Protein AF-A0A561V2Q2-F1 (afdb_monomer)

Foldseek 3Di:
DCLVPVVCLVVVLVVVLVVVLVVLLVLLQCLLVVHDDDDPLDDVVLLVVLLVLCVVPNLLSLLCCVPLVRDSSSNSNSSSPVVGDSVSNSVNSCVNSVVVSVVVSVVSNVVSVVCVVVVVCVVVVVVVVVVVVVVVVVVSSVVRD

pLDDT: mean 79.05, std 9.45, range [40.56, 92.94]

Organism: NCBI:txid887462

Mean predicted aligned error: 8.84 Å

Sequence (145 aa):
MCVAVPRAALKMSLGALAGSLAGGLLALQLASSGVPLPAPLTTDRMRAEVRHELALEGASAVRHQPWNGIPFKVYGAEAGAAGVPASDWLAASATARGSRTLTVGLGLAGFGLLMRRHRRHYGRGLALLGGGFAVGFSLIVRGWS

Radius of gyration: 17.44 Å; Cα contacts (8 Å, |Δi|>4): 127; chains: 1; bounding box: 42×24×46 Å

Structure (mmCIF, N/CA/C/O backbone):
data_AF-A0A561V2Q2-F1
#
_entry.id   AF-A0A561V2Q2-F1
#
loop_
_atom_site.group_PDB
_atom_site.id
_atom_site.type_symbol
_atom_site.label_atom_id
_atom_site.label_alt_id
_atom_site.label_comp_id
_atom_site.label_asym_id
_atom_site.label_entity_id
_atom_site.label_seq_id
_atom_site.pdbx_PDB_ins_code
_atom_site.Cartn_x
_atom_site.Cartn_y
_atom_site.Cartn_z
_atom_site.occupancy
_atom_site.B_iso_or_equiv
_atom_site.auth_seq_id
_atom_site.auth_comp_id
_atom_site.auth_asym_id
_atom_site.auth_atom_id
_atom_site.pdbx_PDB_model_num
ATOM 1 N N . MET A 1 1 ? 14.167 5.659 -13.316 1.00 45.84 1 MET A N 1
ATOM 2 C CA . MET A 1 1 ? 15.388 6.212 -12.678 1.00 45.84 1 MET A CA 1
ATOM 3 C C . MET A 1 1 ? 16.349 5.152 -12.125 1.00 45.84 1 MET A C 1
ATOM 5 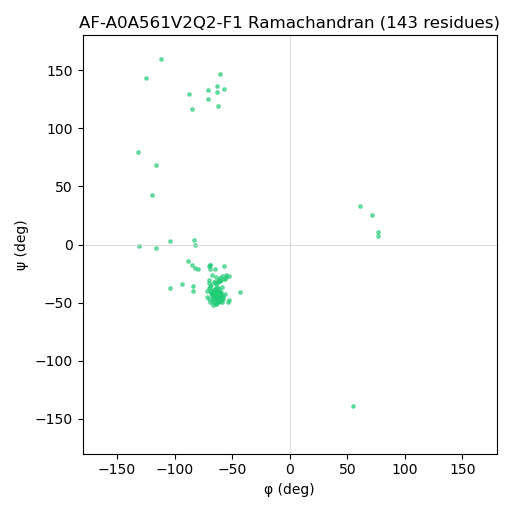O O . MET A 1 1 ? 17.539 5.285 -12.380 1.00 45.84 1 MET A O 1
ATOM 9 N N . CYS A 1 2 ? 15.899 4.070 -11.470 1.00 40.56 2 CYS A N 1
ATOM 10 C CA . CYS A 1 2 ? 16.798 3.008 -10.958 1.00 40.56 2 CYS A CA 1
ATOM 11 C C . CYS A 1 2 ? 17.656 2.312 -12.036 1.00 40.56 2 CYS A C 1
ATOM 13 O O . CYS A 1 2 ? 18.765 1.868 -11.758 1.00 40.56 2 CYS A O 1
ATOM 15 N N . VAL A 1 3 ? 17.178 2.280 -13.282 1.00 48.31 3 VAL A N 1
ATOM 16 C CA . VAL A 1 3 ? 17.907 1.728 -14.439 1.00 48.31 3 VAL A CA 1
ATOM 17 C C . VAL A 1 3 ? 19.108 2.605 -14.847 1.00 48.31 3 VAL A C 1
ATOM 19 O O . VAL A 1 3 ? 20.128 2.096 -15.316 1.00 48.31 3 VAL A O 1
ATOM 22 N N . ALA A 1 4 ? 19.016 3.922 -14.631 1.00 54.59 4 ALA A N 1
ATOM 23 C CA . ALA A 1 4 ? 20.033 4.888 -15.048 1.00 54.59 4 ALA A CA 1
ATOM 24 C C . ALA A 1 4 ? 21.179 5.007 -14.027 1.00 54.59 4 ALA A C 1
ATOM 26 O O . ALA A 1 4 ? 22.345 5.035 -14.420 1.00 54.59 4 ALA A O 1
ATOM 27 N N . VAL A 1 5 ? 20.868 4.998 -12.722 1.00 55.31 5 VAL A N 1
ATOM 28 C CA . VAL A 1 5 ? 21.855 5.164 -11.637 1.00 55.31 5 VAL A CA 1
ATOM 29 C C . VAL A 1 5 ? 21.666 4.076 -10.565 1.00 55.31 5 VAL A C 1
ATOM 31 O O . VAL A 1 5 ? 21.080 4.331 -9.512 1.00 55.31 5 VAL A O 1
ATOM 34 N N . PRO A 1 6 ? 22.166 2.845 -10.793 1.00 55.91 6 PRO A N 1
ATOM 35 C CA . PRO A 1 6 ? 21.930 1.708 -9.896 1.00 55.91 6 PRO A CA 1
ATOM 36 C C . PRO A 1 6 ? 22.472 1.930 -8.476 1.00 55.91 6 PRO A C 1
ATOM 38 O O . PRO A 1 6 ? 21.881 1.460 -7.511 1.00 55.91 6 PRO A O 1
ATOM 41 N N . ARG A 1 7 ? 23.534 2.732 -8.315 1.00 60.19 7 ARG A N 1
ATOM 42 C CA . ARG A 1 7 ? 24.088 3.094 -6.995 1.00 60.19 7 ARG A CA 1
ATOM 43 C C . ARG A 1 7 ? 23.148 3.971 -6.156 1.00 60.19 7 ARG A C 1
ATOM 45 O O . ARG A 1 7 ? 23.214 3.935 -4.934 1.00 60.19 7 ARG A O 1
ATOM 52 N N . ALA A 1 8 ? 22.265 4.741 -6.794 1.00 63.31 8 ALA A N 1
ATOM 53 C CA . ALA A 1 8 ? 21.266 5.562 -6.109 1.00 63.31 8 ALA A CA 1
ATOM 54 C C . ALA A 1 8 ? 19.963 4.794 -5.834 1.00 63.31 8 ALA A C 1
ATOM 56 O O . ALA A 1 8 ? 19.160 5.237 -5.015 1.00 63.31 8 ALA A O 1
ATOM 57 N N . ALA A 1 9 ? 19.762 3.635 -6.475 1.00 61.84 9 ALA A N 1
ATOM 58 C CA . ALA A 1 9 ? 18.544 2.841 -6.341 1.00 61.84 9 ALA A CA 1
ATOM 59 C C . ALA A 1 9 ? 18.282 2.431 -4.888 1.00 61.84 9 ALA A C 1
ATOM 61 O O . ALA A 1 9 ? 17.137 2.458 -4.451 1.00 61.84 9 ALA A O 1
ATOM 62 N N . LEU A 1 10 ? 19.333 2.128 -4.122 1.00 66.19 10 LEU A N 1
ATOM 63 C CA . LEU A 1 10 ? 19.204 1.700 -2.730 1.00 66.19 10 LEU A CA 1
ATOM 64 C C . LEU A 1 10 ? 18.744 2.855 -1.822 1.00 66.19 10 LEU A C 1
ATOM 66 O O . LEU A 1 10 ? 17.760 2.713 -1.104 1.00 66.19 10 LEU A O 1
ATOM 70 N N . LYS A 1 11 ? 19.365 4.038 -1.940 1.00 71.81 11 LYS A N 1
ATOM 71 C CA . LYS A 1 11 ? 18.952 5.247 -1.197 1.00 71.81 11 LYS A CA 1
ATOM 72 C C . LYS A 1 11 ? 17.536 5.701 -1.568 1.00 71.81 11 LYS A C 1
ATOM 74 O O . LYS A 1 11 ? 16.751 6.038 -0.690 1.00 71.81 11 LYS A O 1
ATOM 79 N N . MET A 1 12 ? 17.195 5.670 -2.856 1.00 70.69 12 MET A N 1
ATOM 80 C CA . MET A 1 12 ? 15.859 6.031 -3.343 1.00 70.69 12 MET A CA 1
ATOM 81 C C . MET A 1 12 ? 14.789 5.033 -2.884 1.00 70.69 12 MET A C 1
ATOM 83 O O . MET A 1 12 ? 13.702 5.446 -2.498 1.00 70.69 12 MET A O 1
ATOM 87 N N . SER A 1 13 ? 15.099 3.733 -2.878 1.00 67.50 13 SER A N 1
ATOM 88 C CA . SER A 1 13 ? 14.177 2.690 -2.403 1.00 67.50 13 SER A CA 1
ATOM 89 C C . SER A 1 13 ? 13.930 2.803 -0.901 1.00 67.50 13 SER A C 1
ATOM 91 O O . SER A 1 13 ? 12.789 2.692 -0.466 1.00 67.50 13 SER A O 1
ATOM 93 N N . LEU A 1 14 ? 14.977 3.086 -0.117 1.00 72.12 14 LEU A N 1
ATOM 94 C CA . LEU A 1 14 ? 14.848 3.344 1.319 1.00 72.12 14 LEU A CA 1
ATOM 95 C C . LEU A 1 14 ? 14.034 4.611 1.598 1.00 72.12 14 LEU A C 1
ATOM 97 O O . LEU A 1 14 ? 13.145 4.579 2.442 1.00 72.12 14 LEU A O 1
ATOM 101 N N . GLY A 1 15 ? 14.278 5.699 0.862 1.00 78.31 15 GLY A N 1
ATOM 102 C CA . GLY A 1 15 ? 13.488 6.928 0.981 1.00 78.31 15 GLY A CA 1
ATOM 103 C C . GLY A 1 15 ? 12.016 6.715 0.618 1.00 78.31 15 GLY A C 1
ATOM 104 O O . GLY A 1 15 ? 11.130 7.154 1.347 1.00 78.31 15 GLY A O 1
ATOM 105 N N . ALA A 1 16 ? 11.745 5.977 -0.461 1.00 75.94 16 ALA A N 1
ATOM 106 C CA . ALA A 1 16 ? 10.388 5.613 -0.853 1.00 75.94 16 ALA A CA 1
ATOM 107 C C . ALA A 1 16 ? 9.710 4.733 0.205 1.00 75.94 16 ALA A C 1
ATOM 109 O O . ALA A 1 16 ? 8.558 4.983 0.545 1.00 75.94 16 ALA A O 1
ATOM 110 N N . LEU A 1 17 ? 10.416 3.745 0.765 1.00 76.88 17 LEU A N 1
ATOM 111 C CA . LEU A 1 17 ? 9.902 2.905 1.846 1.00 76.88 17 LEU A CA 1
ATOM 112 C C . LEU A 1 17 ? 9.571 3.746 3.083 1.00 76.88 17 LEU A C 1
ATOM 114 O O . LEU A 1 17 ? 8.460 3.649 3.596 1.00 76.88 17 LEU A O 1
ATOM 118 N N . ALA A 1 18 ? 10.496 4.603 3.518 1.00 78.38 18 ALA A N 1
ATOM 119 C CA . ALA A 1 18 ? 10.311 5.473 4.673 1.00 78.38 18 ALA A CA 1
ATOM 120 C C . ALA A 1 18 ? 9.111 6.413 4.488 1.00 78.38 18 ALA A C 1
ATOM 122 O O . ALA A 1 18 ? 8.242 6.469 5.354 1.00 78.38 18 ALA A O 1
ATOM 123 N N . GLY A 1 19 ? 9.002 7.081 3.335 1.00 80.69 19 GLY A N 1
ATOM 124 C CA . GLY A 1 19 ? 7.851 7.932 3.021 1.00 80.69 19 GLY A CA 1
ATOM 125 C C . GLY A 1 19 ? 6.535 7.151 2.961 1.00 80.69 19 GLY A C 1
ATOM 126 O O . GLY A 1 19 ? 5.503 7.617 3.438 1.00 80.69 19 GLY A O 1
ATOM 127 N N . SER A 1 20 ? 6.573 5.927 2.435 1.00 75.94 20 SER A N 1
ATOM 128 C CA . SER A 1 20 ? 5.412 5.040 2.330 1.00 75.94 20 SER A CA 1
ATOM 129 C C . SER A 1 20 ? 4.928 4.534 3.696 1.00 75.94 20 SER A C 1
ATOM 131 O O . SER A 1 20 ? 3.720 4.417 3.914 1.00 75.94 20 SER A O 1
ATOM 133 N N . LEU A 1 21 ? 5.853 4.272 4.627 1.00 81.25 21 LEU A N 1
ATOM 134 C CA . LEU A 1 21 ? 5.553 3.921 6.017 1.00 81.25 21 LEU A CA 1
ATOM 135 C C . LEU A 1 21 ? 5.031 5.128 6.799 1.00 81.25 21 LEU A C 1
ATOM 137 O O . LEU A 1 21 ? 4.009 5.013 7.469 1.00 81.25 21 LEU A O 1
ATOM 141 N N . ALA A 1 22 ? 5.671 6.292 6.656 1.00 84.44 22 ALA A N 1
ATOM 142 C CA . ALA A 1 22 ? 5.232 7.531 7.293 1.00 84.44 22 ALA A CA 1
ATOM 143 C C . ALA A 1 22 ? 3.813 7.925 6.853 1.00 84.44 22 ALA A C 1
ATOM 145 O O . ALA A 1 22 ? 2.961 8.205 7.692 1.00 84.44 22 ALA A O 1
ATOM 146 N N . GLY A 1 23 ? 3.519 7.863 5.549 1.00 80.62 23 GLY A N 1
ATOM 147 C CA . GLY A 1 23 ? 2.167 8.093 5.033 1.00 80.62 23 GLY A CA 1
ATOM 148 C C . GLY A 1 23 ? 1.151 7.059 5.532 1.00 80.62 23 GLY A C 1
ATOM 149 O O . GLY A 1 23 ? -0.005 7.398 5.767 1.00 80.62 23 GLY A O 1
ATOM 150 N N . GLY A 1 24 ? 1.580 5.811 5.741 1.00 78.19 24 GLY A N 1
ATOM 151 C CA . GLY A 1 24 ? 0.759 4.755 6.335 1.00 78.19 24 GLY A CA 1
ATOM 152 C C . GLY A 1 24 ? 0.395 4.984 7.790 1.00 78.19 24 GLY A C 1
ATOM 153 O O . GLY A 1 24 ? -0.763 4.823 8.160 1.00 78.19 24 GLY A O 1
ATOM 154 N N . LEU A 1 25 ? 1.379 5.375 8.597 1.00 83.19 25 LEU A N 1
ATOM 155 C CA . LEU A 1 25 ? 1.176 5.752 9.993 1.00 83.19 25 LEU A CA 1
ATOM 156 C C . LEU A 1 25 ? 0.273 6.974 10.114 1.00 83.19 25 LEU A C 1
ATOM 158 O O . LEU A 1 25 ? -0.630 6.985 10.941 1.00 83.19 25 LEU A O 1
ATOM 162 N N . LEU A 1 26 ? 0.494 7.989 9.278 1.00 82.44 26 LEU A N 1
ATOM 163 C CA . LEU A 1 26 ? -0.359 9.170 9.256 1.00 82.44 26 LEU A CA 1
ATOM 164 C C . LEU A 1 26 ? -1.804 8.791 8.915 1.00 82.44 26 LEU A C 1
ATOM 166 O O . LEU A 1 26 ? -2.727 9.264 9.571 1.00 82.44 26 LEU A O 1
ATOM 170 N N . ALA A 1 27 ? -2.001 7.910 7.929 1.00 79.38 27 ALA A N 1
ATOM 171 C CA . ALA A 1 27 ? -3.330 7.437 7.562 1.00 79.38 27 ALA A CA 1
ATOM 172 C C . ALA A 1 27 ? -4.017 6.676 8.707 1.00 79.38 27 ALA A C 1
ATOM 174 O O . ALA A 1 27 ? -5.186 6.930 8.988 1.00 79.38 27 ALA A O 1
ATOM 175 N N . LEU A 1 28 ? -3.274 5.798 9.389 1.00 79.94 28 LEU A N 1
ATOM 176 C CA . LEU A 1 28 ? -3.743 5.071 10.569 1.00 79.94 28 LEU A CA 1
ATOM 177 C C . LEU A 1 28 ? -4.174 6.037 11.680 1.00 79.94 28 LEU A C 1
ATOM 179 O O . LEU A 1 28 ? -5.275 5.906 12.203 1.00 79.94 28 LEU A O 1
ATOM 183 N N . GLN A 1 29 ? -3.336 7.025 12.004 1.00 82.56 29 GLN A N 1
ATOM 184 C CA . GLN A 1 29 ? -3.595 7.964 13.100 1.00 82.56 29 GLN A CA 1
ATOM 185 C C . GLN A 1 29 ? -4.743 8.929 12.811 1.00 82.56 29 GLN A C 1
ATOM 187 O O . GLN A 1 29 ? -5.525 9.252 13.701 1.00 82.56 29 GLN A O 1
ATOM 192 N N . LEU A 1 30 ? -4.875 9.394 11.569 1.00 83.25 30 LEU A N 1
ATOM 193 C CA . LEU A 1 30 ? -6.008 10.232 11.183 1.00 83.25 30 LEU A CA 1
ATOM 194 C C . LEU A 1 30 ? -7.319 9.443 11.254 1.00 83.25 30 LEU A C 1
ATOM 196 O O . LEU A 1 30 ? -8.302 9.954 11.785 1.00 83.25 30 LEU A O 1
ATOM 200 N N . ALA A 1 31 ? -7.315 8.187 10.803 1.00 82.25 31 ALA A N 1
ATOM 201 C CA . ALA A 1 31 ? -8.496 7.336 10.867 1.00 82.25 31 ALA A CA 1
ATOM 202 C C . ALA A 1 31 ? -8.864 6.926 12.301 1.00 82.25 31 ALA A C 1
ATOM 204 O O . ALA A 1 31 ? -10.042 6.969 12.649 1.00 82.25 31 ALA A O 1
ATOM 205 N N . SER A 1 32 ? -7.886 6.605 13.157 1.00 78.94 32 SER A N 1
ATOM 206 C CA . SER A 1 32 ? -8.134 6.325 14.581 1.00 78.94 32 SER A CA 1
ATOM 207 C C . SER A 1 32 ? -8.662 7.552 15.334 1.00 78.94 32 SER A C 1
ATOM 209 O O . SER A 1 32 ? -9.434 7.416 16.278 1.00 78.94 32 SER A O 1
ATOM 211 N N . SER A 1 33 ? -8.315 8.756 14.868 1.00 82.56 33 SER A N 1
ATOM 212 C CA . SER A 1 33 ? -8.840 10.031 15.377 1.00 82.56 33 SER A CA 1
ATOM 213 C C . SER A 1 33 ? -10.201 10.420 14.773 1.00 82.56 33 SER A C 1
ATOM 215 O O . SER A 1 33 ? -10.691 11.517 15.031 1.00 82.56 33 SER A O 1
ATOM 217 N N . GLY A 1 34 ? -10.806 9.563 13.941 1.00 78.62 34 GLY A N 1
ATOM 218 C CA . GLY A 1 34 ? -12.108 9.800 13.308 1.00 78.62 34 GLY A CA 1
ATOM 219 C C . GLY A 1 34 ? -12.092 10.772 12.122 1.00 78.62 34 GLY A C 1
ATOM 220 O O . GLY A 1 34 ? -13.155 11.178 11.656 1.00 78.62 34 GLY A O 1
ATOM 221 N N . VAL A 1 35 ? -10.916 11.154 11.610 1.00 80.38 35 VAL A N 1
ATOM 222 C CA . VAL A 1 35 ? -10.793 12.056 10.456 1.00 80.38 35 VAL A CA 1
ATOM 223 C C . VAL A 1 35 ? -10.901 11.247 9.157 1.00 80.38 35 VAL A C 1
ATOM 225 O O . VAL A 1 35 ? -10.027 10.420 8.874 1.00 80.38 35 VAL A O 1
ATOM 228 N N . PRO A 1 36 ? -11.929 11.482 8.319 1.00 71.31 36 PRO A N 1
ATOM 229 C CA . PRO A 1 36 ? -12.081 10.759 7.065 1.00 71.31 36 PRO A CA 1
ATOM 230 C C . PRO A 1 36 ? -11.011 11.198 6.060 1.00 71.31 36 PRO A C 1
ATOM 232 O O . PRO A 1 36 ? -10.878 12.377 5.728 1.00 71.31 36 PRO A O 1
ATOM 235 N N . LEU A 1 37 ? -10.254 10.236 5.535 1.00 70.50 37 LEU A N 1
ATOM 236 C CA . LEU A 1 37 ? -9.262 10.485 4.493 1.00 70.50 37 LEU A CA 1
ATOM 237 C C . LEU A 1 37 ? -9.905 10.393 3.104 1.00 70.50 37 LEU A C 1
ATOM 239 O O . LEU A 1 37 ? -10.542 9.381 2.795 1.00 70.50 37 LEU A O 1
ATOM 243 N N . PRO A 1 38 ? -9.704 11.389 2.220 1.00 72.81 38 PRO A N 1
ATOM 244 C CA . PRO A 1 38 ? -10.199 11.306 0.856 1.00 72.81 38 PRO A CA 1
ATOM 245 C C . PRO A 1 38 ? -9.535 10.128 0.135 1.00 72.81 38 PRO A C 1
ATOM 247 O O . PRO A 1 38 ? -8.317 10.069 -0.054 1.00 72.81 38 PRO A O 1
ATOM 250 N N . ALA A 1 39 ? -10.360 9.177 -0.295 1.00 68.94 39 ALA A N 1
ATOM 251 C CA . ALA A 1 39 ? -9.923 7.955 -0.950 1.00 68.94 39 ALA A CA 1
ATOM 252 C C . ALA A 1 39 ? -10.448 7.894 -2.399 1.00 68.94 39 ALA A C 1
ATOM 254 O O . ALA A 1 39 ? -11.290 7.053 -2.714 1.00 68.94 39 ALA A O 1
ATOM 255 N N . PRO A 1 40 ? -9.956 8.757 -3.315 1.00 73.44 40 PRO A N 1
ATOM 256 C CA . PRO A 1 40 ? -10.330 8.669 -4.725 1.00 73.44 40 PRO A CA 1
ATOM 257 C C . PRO A 1 40 ? -9.913 7.309 -5.292 1.00 73.44 40 PRO A C 1
ATOM 259 O O . PRO A 1 40 ? -8.881 6.762 -4.870 1.00 73.44 40 PRO A O 1
ATOM 262 N N . LEU A 1 41 ? -10.709 6.798 -6.240 1.00 69.38 41 LEU A N 1
ATOM 263 C CA . LEU A 1 41 ? -10.549 5.481 -6.876 1.00 69.38 41 LEU A CA 1
ATOM 264 C C . LEU A 1 41 ? -10.647 4.300 -5.889 1.00 69.38 41 LEU A C 1
ATOM 266 O O . LEU A 1 41 ? -9.954 3.299 -6.047 1.00 69.38 41 LEU A O 1
ATOM 270 N N . THR A 1 42 ? -11.476 4.427 -4.847 1.00 82.62 42 THR A N 1
ATOM 271 C CA . THR A 1 42 ? -11.793 3.330 -3.916 1.00 82.62 42 THR A CA 1
ATOM 272 C C . THR A 1 42 ? -13.298 3.118 -3.852 1.00 82.62 42 THR A C 1
ATOM 274 O O . THR A 1 42 ? -14.050 4.090 -3.914 1.00 82.62 42 THR A O 1
ATOM 277 N N . THR A 1 43 ? -13.731 1.864 -3.735 1.00 86.06 43 THR A N 1
ATOM 278 C CA . THR A 1 43 ? -15.151 1.492 -3.648 1.00 86.06 43 THR A CA 1
ATOM 279 C C . THR A 1 43 ? -15.492 0.942 -2.267 1.00 86.06 43 THR A C 1
ATOM 281 O O . THR A 1 43 ? -14.613 0.482 -1.535 1.00 86.06 43 THR A O 1
ATOM 284 N N . ASP A 1 44 ? -16.774 0.961 -1.897 1.00 86.62 44 ASP A N 1
ATOM 285 C CA . ASP A 1 44 ? -17.228 0.393 -0.619 1.00 86.62 44 ASP A CA 1
ATOM 286 C C . ASP A 1 44 ? -16.932 -1.102 -0.513 1.00 86.62 44 ASP 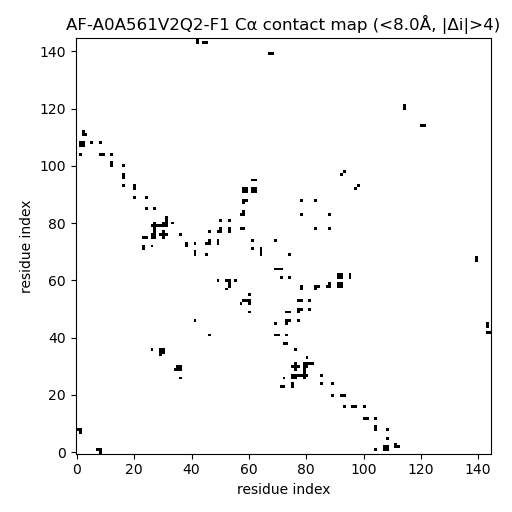A C 1
ATOM 288 O O . ASP A 1 44 ? -16.602 -1.591 0.567 1.00 86.62 44 ASP A O 1
ATOM 292 N N . ARG A 1 45 ? -16.949 -1.807 -1.650 1.00 87.81 45 ARG A N 1
ATOM 293 C CA . ARG A 1 45 ? -16.554 -3.214 -1.739 1.00 87.81 45 ARG A CA 1
ATOM 294 C C . ARG A 1 45 ? -15.096 -3.424 -1.322 1.00 87.81 45 ARG A C 1
ATOM 296 O O . ARG A 1 45 ? -14.826 -4.339 -0.554 1.00 87.81 45 ARG A O 1
ATOM 303 N N . MET A 1 46 ? -14.174 -2.558 -1.761 1.00 89.06 46 MET A N 1
ATOM 304 C CA . MET A 1 46 ? -12.771 -2.625 -1.324 1.00 89.06 46 MET A CA 1
ATOM 305 C C . MET A 1 46 ? -12.644 -2.431 0.192 1.00 89.06 46 MET A C 1
ATOM 307 O O . MET A 1 46 ? -11.863 -3.120 0.838 1.00 89.06 46 MET A O 1
ATOM 311 N N . ARG A 1 47 ? -13.408 -1.497 0.775 1.00 88.50 47 ARG A N 1
ATOM 312 C CA . ARG A 1 47 ? -13.379 -1.250 2.226 1.00 88.50 47 ARG A CA 1
ATOM 313 C C . ARG A 1 47 ? -13.949 -2.430 3.009 1.00 88.50 47 ARG A C 1
ATOM 315 O O . ARG A 1 47 ? -13.386 -2.815 4.026 1.00 88.50 47 ARG A O 1
ATOM 322 N N . ALA A 1 48 ? -15.045 -3.015 2.528 1.00 90.88 48 ALA A N 1
ATOM 323 C CA . ALA A 1 48 ? -15.660 -4.189 3.140 1.00 90.88 48 ALA A CA 1
ATOM 324 C C . ALA A 1 48 ? -14.715 -5.398 3.144 1.00 90.88 48 ALA A C 1
ATOM 326 O O . ALA A 1 48 ? -14.582 -6.044 4.180 1.00 90.88 48 ALA A O 1
ATOM 327 N N . GLU A 1 49 ? -14.017 -5.646 2.032 1.00 91.88 49 GLU A N 1
ATOM 328 C CA . GLU A 1 49 ? -13.010 -6.708 1.942 1.00 91.88 49 GLU A CA 1
ATOM 329 C C . GLU A 1 49 ? -11.879 -6.483 2.950 1.00 91.88 49 GLU A C 1
ATOM 331 O O . GLU A 1 49 ? -11.556 -7.361 3.741 1.00 91.88 49 GLU A O 1
ATOM 336 N N . VAL A 1 50 ? -11.329 -5.266 3.000 1.00 91.12 50 VAL A N 1
ATOM 337 C CA . VAL A 1 50 ? -10.260 -4.928 3.948 1.00 91.12 50 VAL A CA 1
ATOM 338 C C . VAL A 1 50 ? -10.711 -5.107 5.395 1.00 91.12 50 VAL A C 1
ATOM 340 O O . VAL A 1 50 ? -9.952 -5.645 6.194 1.00 91.12 50 VAL A O 1
ATOM 343 N N . ARG A 1 51 ? -11.938 -4.703 5.750 1.00 91.62 51 ARG A N 1
ATOM 344 C CA . ARG A 1 51 ? -12.480 -4.954 7.096 1.00 91.62 51 ARG A CA 1
ATOM 345 C C . ARG A 1 51 ? -12.576 -6.440 7.405 1.00 91.62 51 ARG A C 1
ATOM 347 O O . ARG A 1 51 ? -12.260 -6.836 8.522 1.00 91.62 51 ARG A O 1
ATOM 354 N N . HIS A 1 52 ? -13.000 -7.245 6.435 1.00 92.94 52 HIS A N 1
ATOM 355 C CA . HIS A 1 52 ? -13.072 -8.691 6.591 1.00 92.94 52 HIS A CA 1
ATOM 356 C C . HIS A 1 52 ? -11.683 -9.298 6.828 1.00 92.94 52 HIS A C 1
ATOM 358 O O . HIS A 1 52 ? -11.485 -10.010 7.809 1.00 92.94 52 HIS A O 1
ATOM 364 N N . GLU A 1 53 ? -10.697 -8.952 5.999 1.00 92.25 53 GLU A N 1
ATOM 365 C CA . GLU A 1 53 ? -9.325 -9.438 6.157 1.00 92.25 53 GLU A CA 1
ATOM 366 C C . GLU A 1 53 ? -8.690 -8.972 7.483 1.00 92.25 53 GLU A C 1
ATOM 368 O O . GLU A 1 53 ? -8.052 -9.762 8.178 1.00 92.25 53 GLU A O 1
ATOM 373 N N . LEU A 1 54 ? -8.889 -7.705 7.872 1.00 91.19 54 LEU A N 1
ATOM 374 C CA . LEU A 1 54 ? -8.396 -7.158 9.143 1.00 91.19 54 LEU A CA 1
ATOM 375 C C . LEU A 1 54 ? -9.034 -7.848 10.354 1.00 91.19 54 LEU A C 1
ATOM 377 O O . LEU A 1 54 ? -8.349 -8.069 11.348 1.00 91.19 54 LEU A O 1
ATOM 381 N N . ALA A 1 55 ? -10.318 -8.207 10.281 1.00 91.44 55 ALA A N 1
ATOM 382 C CA . ALA A 1 55 ? -10.991 -8.933 11.355 1.00 91.44 55 ALA A CA 1
ATOM 383 C C . ALA A 1 55 ? -10.422 -10.350 11.547 1.00 91.44 55 ALA A C 1
ATOM 385 O O . ALA A 1 55 ? -10.397 -10.850 12.668 1.00 91.44 55 ALA A O 1
ATOM 386 N N . LEU A 1 56 ? -9.955 -10.986 10.469 1.00 92.62 56 LEU A N 1
ATOM 387 C CA . LEU A 1 56 ? -9.386 -12.334 10.511 1.00 92.62 56 LEU A CA 1
ATOM 388 C C . LEU A 1 56 ? -7.903 -12.347 10.901 1.00 92.62 56 LEU A C 1
ATOM 390 O O . LEU A 1 56 ? -7.448 -13.278 11.562 1.00 92.62 56 LEU A O 1
ATOM 394 N N . GLU A 1 57 ? -7.137 -11.342 10.477 1.00 90.75 57 GLU A N 1
ATOM 395 C CA . GLU A 1 57 ? -5.669 -11.416 10.482 1.00 90.75 57 GLU A CA 1
ATOM 396 C C . GLU A 1 57 ? -4.972 -10.208 11.120 1.00 90.75 57 GLU A C 1
ATOM 398 O O . GLU A 1 57 ? -3.737 -10.152 11.183 1.00 90.75 57 GLU A O 1
ATOM 403 N N . GLY A 1 58 ? -5.743 -9.218 11.573 1.00 90.69 58 GLY A N 1
ATOM 404 C CA . GLY A 1 58 ? -5.227 -7.978 12.140 1.00 90.69 58 GLY A CA 1
ATOM 405 C C . GLY A 1 58 ? -4.270 -7.266 11.183 1.00 90.69 58 GLY A C 1
ATOM 406 O O . GLY A 1 58 ? -4.465 -7.243 9.968 1.00 90.69 58 GLY A O 1
ATOM 407 N N . ALA A 1 59 ? -3.178 -6.714 11.718 1.00 88.44 59 ALA A N 1
ATOM 408 C CA . ALA A 1 59 ? -2.181 -5.981 10.934 1.00 88.44 59 ALA A CA 1
ATOM 409 C C . ALA A 1 59 ? -1.596 -6.780 9.748 1.00 88.44 59 ALA A C 1
ATOM 411 O O . ALA A 1 59 ? -1.188 -6.189 8.746 1.00 88.44 59 ALA A O 1
ATOM 412 N N . SER A 1 60 ? -1.583 -8.116 9.826 1.00 89.38 60 SER A N 1
ATOM 413 C CA . SER A 1 60 ? -1.025 -8.989 8.785 1.00 89.38 60 SER A CA 1
ATOM 414 C C . SER A 1 60 ? -1.845 -9.010 7.494 1.00 89.38 60 SER A C 1
ATOM 416 O O . SER A 1 60 ? -1.292 -9.370 6.451 1.00 89.38 60 SER A O 1
ATOM 418 N N . ALA A 1 61 ? -3.111 -8.578 7.529 1.00 90.00 61 ALA A N 1
ATOM 419 C CA . ALA A 1 61 ? -3.989 -8.480 6.358 1.00 90.00 61 ALA A CA 1
ATOM 420 C C . ALA A 1 61 ? -3.388 -7.620 5.235 1.00 90.00 61 ALA A C 1
ATOM 422 O O . ALA A 1 61 ? -3.610 -7.858 4.049 1.00 90.00 61 ALA A O 1
ATOM 423 N N . VAL A 1 62 ? -2.528 -6.656 5.586 1.00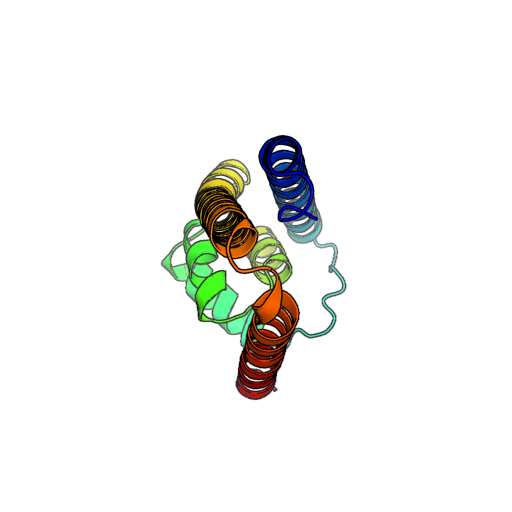 87.56 62 VAL A N 1
ATOM 424 C CA . VAL A 1 62 ? -1.841 -5.777 4.628 1.00 87.56 62 VAL A CA 1
ATOM 425 C C . VAL A 1 62 ? -1.018 -6.534 3.576 1.00 87.56 62 VAL A C 1
ATOM 427 O O . VAL A 1 62 ? -0.694 -5.986 2.520 1.00 87.56 62 VAL A O 1
ATOM 430 N N . ARG A 1 63 ? -0.690 -7.810 3.822 1.00 87.81 63 ARG A N 1
ATOM 431 C CA . ARG A 1 63 ? 0.014 -8.674 2.867 1.00 87.81 63 ARG A CA 1
ATOM 432 C C . ARG A 1 63 ? 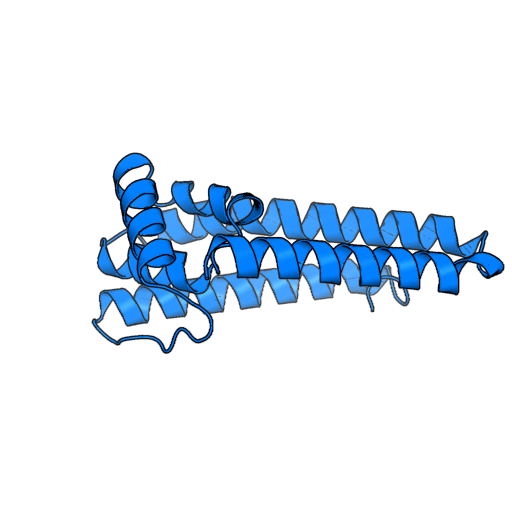-0.821 -9.056 1.641 1.00 87.81 63 ARG A C 1
ATOM 434 O O . ARG A 1 63 ? -0.228 -9.499 0.661 1.00 87.81 63 ARG A O 1
ATOM 441 N N . HIS A 1 64 ? -2.148 -8.918 1.678 1.00 87.31 64 HIS A N 1
ATOM 442 C CA . HIS A 1 64 ? -3.029 -9.223 0.542 1.00 87.31 64 HIS A CA 1
ATOM 443 C C . HIS A 1 64 ? -3.067 -8.106 -0.501 1.00 87.31 64 HIS A C 1
ATOM 445 O O . HIS A 1 64 ? -3.320 -8.369 -1.678 1.00 87.31 64 HIS A O 1
ATOM 451 N N . GLN A 1 65 ? -2.692 -6.887 -0.098 1.00 85.12 65 GLN A N 1
ATOM 452 C CA . GLN A 1 65 ? -2.610 -5.697 -0.945 1.00 85.12 65 GLN A CA 1
ATOM 453 C C . GLN A 1 65 ? -1.973 -5.928 -2.342 1.00 85.12 65 GLN A C 1
ATOM 455 O O . GLN A 1 65 ? -2.449 -5.368 -3.333 1.00 85.12 65 GLN A O 1
ATOM 460 N N . PRO A 1 66 ? -0.887 -6.716 -2.488 1.00 80.19 66 PRO A N 1
ATOM 461 C CA . PRO A 1 66 ? -0.284 -7.034 -3.779 1.00 80.19 66 PRO A CA 1
ATOM 462 C C . PRO A 1 66 ? -1.176 -7.775 -4.764 1.00 80.19 66 PRO A C 1
ATOM 464 O O . PRO A 1 66 ? -0.965 -7.618 -5.966 1.00 80.19 66 PRO A O 1
ATOM 467 N N . TRP A 1 67 ? -2.092 -8.591 -4.252 1.00 82.56 67 TRP A N 1
ATOM 468 C CA . TRP A 1 67 ? -2.825 -9.598 -5.011 1.00 82.56 67 TRP A CA 1
ATOM 469 C C . TRP A 1 67 ? -4.255 -9.162 -5.292 1.00 82.56 67 TRP A C 1
ATOM 471 O O . TRP A 1 67 ? -4.753 -9.384 -6.389 1.00 82.56 67 TRP A O 1
ATOM 481 N N . ASN A 1 68 ? -4.887 -8.488 -4.332 1.00 84.44 68 ASN A N 1
ATOM 482 C CA . ASN A 1 68 ? -6.242 -7.973 -4.495 1.00 84.44 68 ASN A CA 1
ATOM 483 C C . ASN A 1 68 ? -6.274 -6.593 -5.177 1.00 84.44 68 ASN A C 1
ATOM 485 O O . ASN A 1 68 ? -7.304 -6.196 -5.710 1.00 84.44 68 ASN A O 1
ATOM 489 N N . GLY A 1 69 ? -5.154 -5.861 -5.214 1.00 82.88 69 GLY A N 1
ATOM 490 C CA . GLY A 1 69 ? -5.063 -4.548 -5.860 1.00 82.88 69 GLY A CA 1
ATOM 491 C C . GLY A 1 69 ? -5.693 -3.402 -5.062 1.00 82.88 69 GLY A C 1
ATOM 492 O O . GLY A 1 69 ? -5.755 -2.277 -5.564 1.00 82.88 69 GLY A O 1
ATOM 493 N N . ILE A 1 70 ? -6.120 -3.647 -3.819 1.00 87.50 70 ILE A N 1
ATOM 494 C CA . ILE A 1 70 ? -6.720 -2.622 -2.963 1.00 87.50 70 ILE A CA 1
ATOM 495 C C . ILE A 1 70 ? -5.636 -1.621 -2.518 1.00 87.50 70 ILE A C 1
ATOM 497 O O . ILE A 1 70 ? -4.544 -2.016 -2.094 1.00 87.50 70 ILE A O 1
ATOM 501 N N . PRO A 1 71 ? -5.870 -0.297 -2.594 1.00 85.69 71 PRO A N 1
ATOM 502 C CA . PRO A 1 71 ? -4.858 0.679 -2.203 1.00 85.69 71 PRO A CA 1
ATOM 503 C C . PRO A 1 71 ? -4.493 0.593 -0.715 1.00 85.69 71 PRO A C 1
ATOM 505 O O . PRO A 1 71 ? -5.361 0.577 0.149 1.00 85.69 71 PRO A O 1
ATOM 508 N N . PHE A 1 72 ? -3.200 0.667 -0.390 1.00 85.19 72 PHE A N 1
ATOM 509 C CA . PHE A 1 72 ? -2.702 0.627 0.995 1.00 85.19 72 PHE A CA 1
ATOM 510 C C . PHE A 1 72 ? -3.305 1.694 1.918 1.00 85.19 72 PHE A C 1
ATOM 512 O O . PHE A 1 72 ? -3.429 1.480 3.116 1.00 85.19 72 PHE A O 1
ATOM 519 N N . LYS A 1 73 ? -3.688 2.853 1.370 1.00 85.88 73 LYS A N 1
ATOM 520 C CA . LYS A 1 73 ? -4.378 3.898 2.138 1.00 85.88 73 LYS A CA 1
ATOM 521 C C . LYS A 1 73 ? -5.711 3.408 2.723 1.00 85.88 73 LYS A C 1
ATOM 523 O O . LYS A 1 73 ? -6.075 3.856 3.798 1.00 85.88 73 LYS A O 1
ATOM 528 N N . VAL A 1 74 ? -6.401 2.486 2.039 1.00 86.69 74 VAL A N 1
ATOM 529 C CA . VAL A 1 74 ? -7.644 1.864 2.526 1.00 86.69 74 VAL A CA 1
ATOM 530 C C . VAL A 1 74 ? -7.325 0.957 3.703 1.00 86.69 74 VAL A C 1
ATOM 532 O O . VAL A 1 74 ? -7.902 1.117 4.764 1.00 86.69 74 VAL A O 1
ATOM 535 N N . TYR A 1 75 ? -6.329 0.088 3.547 1.00 87.69 75 TYR A N 1
ATOM 536 C CA . TYR A 1 75 ? -5.814 -0.749 4.625 1.00 87.69 75 TYR A CA 1
ATOM 537 C C . TYR A 1 75 ? -5.415 0.040 5.876 1.00 87.69 75 TYR A C 1
ATOM 539 O O . TYR A 1 75 ? -5.838 -0.312 6.967 1.00 87.69 75 TYR A O 1
ATOM 547 N N . GLY A 1 76 ? -4.651 1.126 5.722 1.00 85.25 76 GLY A N 1
ATOM 548 C CA . GLY A 1 76 ? -4.265 1.975 6.851 1.00 85.25 76 GLY A CA 1
ATOM 549 C C . GLY A 1 76 ? -5.457 2.674 7.509 1.00 85.25 76 GLY A C 1
ATOM 550 O O . GLY A 1 76 ? -5.520 2.733 8.732 1.00 85.25 76 GLY A O 1
ATOM 551 N N . ALA A 1 77 ? -6.415 3.163 6.716 1.00 86.56 77 ALA A N 1
ATOM 552 C CA . ALA A 1 77 ? -7.610 3.814 7.243 1.00 86.56 77 ALA A CA 1
ATOM 553 C C . ALA A 1 77 ? -8.519 2.831 8.001 1.00 86.56 77 ALA A C 1
ATOM 555 O O . ALA A 1 77 ? -8.911 3.106 9.130 1.00 86.56 77 ALA A O 1
ATOM 556 N N . GLU A 1 78 ? -8.812 1.664 7.424 1.00 88.19 78 GLU A N 1
ATOM 557 C CA . GLU A 1 78 ? -9.655 0.652 8.073 1.00 88.19 78 GLU A CA 1
ATOM 558 C C . GLU A 1 78 ? -8.941 0.007 9.275 1.00 88.19 78 GLU A C 1
ATOM 560 O O . GLU A 1 78 ? -9.587 -0.288 10.273 1.00 88.19 78 GLU A O 1
ATOM 565 N N . ALA A 1 79 ? -7.609 -0.146 9.243 1.00 86.88 79 ALA A N 1
ATOM 566 C CA . ALA A 1 79 ? -6.835 -0.603 10.401 1.00 86.88 79 ALA A CA 1
ATOM 567 C C . ALA A 1 79 ? -6.879 0.411 11.555 1.00 86.88 79 ALA A C 1
ATOM 569 O O . ALA A 1 79 ? -7.021 0.017 12.712 1.00 86.88 79 ALA A O 1
ATOM 570 N N . GLY A 1 80 ? -6.811 1.712 11.246 1.00 83.88 80 GLY A N 1
ATOM 571 C CA . GLY A 1 80 ? -6.985 2.779 12.233 1.00 83.88 80 GLY A CA 1
ATOM 572 C C . GLY A 1 80 ? -8.396 2.794 12.824 1.00 83.88 80 GLY A C 1
ATOM 573 O O . GLY A 1 80 ? -8.544 2.874 14.040 1.00 83.88 80 GLY A O 1
ATOM 574 N N . ALA A 1 81 ? -9.422 2.630 11.983 1.00 85.62 81 ALA A N 1
ATOM 575 C CA . ALA A 1 81 ? -10.816 2.526 12.419 1.00 85.62 81 ALA A CA 1
ATOM 576 C C . ALA A 1 81 ? -11.091 1.265 13.263 1.00 85.62 81 ALA A C 1
ATOM 578 O O . ALA A 1 81 ? -11.912 1.303 14.175 1.00 85.62 81 ALA A O 1
ATOM 579 N N . ALA A 1 82 ? -10.387 0.163 12.991 1.00 87.25 82 ALA A N 1
ATOM 580 C CA . ALA A 1 82 ? -10.465 -1.083 13.754 1.00 87.25 82 ALA A CA 1
ATOM 581 C C . ALA A 1 82 ? -9.601 -1.086 15.034 1.00 87.25 82 ALA A C 1
ATOM 583 O O . ALA A 1 82 ? -9.589 -2.081 15.755 1.00 87.25 82 ALA A O 1
ATOM 584 N N . GLY A 1 83 ? -8.869 -0.003 15.324 1.00 85.62 83 GLY A N 1
ATOM 585 C CA . GLY A 1 83 ? -8.038 0.110 16.526 1.00 85.62 83 GLY A CA 1
ATOM 586 C C . GLY A 1 83 ? -6.783 -0.769 16.516 1.00 85.62 83 GLY A C 1
ATOM 587 O O . GLY A 1 83 ? -6.284 -1.138 17.579 1.00 85.62 83 GLY A O 1
ATOM 588 N N . VAL A 1 84 ? -6.262 -1.124 15.337 1.00 88.56 84 VAL A N 1
ATOM 589 C CA . VAL A 1 84 ? -5.044 -1.939 15.217 1.00 88.56 84 VAL A CA 1
ATOM 590 C C . VAL A 1 84 ? -3.843 -1.190 15.822 1.00 88.56 84 VAL A C 1
ATOM 592 O O . VAL A 1 84 ? -3.618 -0.027 15.469 1.00 88.56 84 VAL A O 1
ATOM 595 N N . PRO A 1 85 ? -3.026 -1.831 16.685 1.00 88.62 85 PRO A N 1
ATOM 596 C CA . PRO A 1 85 ? -1.849 -1.195 17.269 1.00 88.62 85 PRO A CA 1
ATOM 597 C C . PRO A 1 85 ? -0.871 -0.683 16.206 1.00 88.62 85 PRO A C 1
ATOM 599 O O . PRO A 1 85 ? -0.502 -1.395 15.269 1.00 8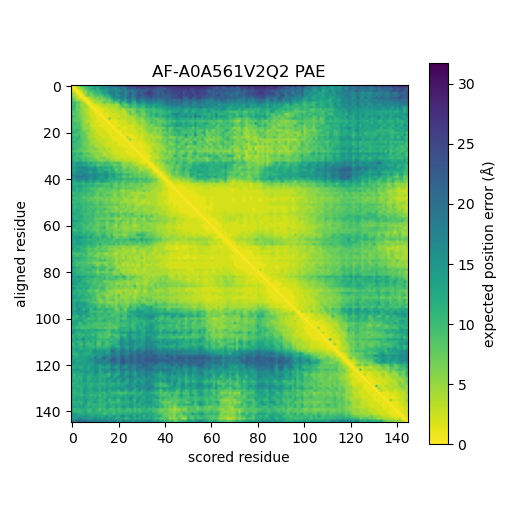8.62 85 PRO A O 1
ATOM 602 N N . ALA A 1 86 ? -0.393 0.552 16.376 1.00 85.00 86 ALA A N 1
ATOM 603 C CA . ALA A 1 86 ? 0.502 1.193 15.413 1.00 85.00 86 ALA A CA 1
ATOM 604 C C . ALA A 1 86 ? 1.840 0.449 15.237 1.00 85.00 86 ALA A C 1
ATOM 606 O O . ALA A 1 86 ? 2.396 0.453 14.139 1.00 85.00 86 ALA A O 1
ATOM 607 N N . SER A 1 87 ? 2.349 -0.205 16.288 1.00 85.62 87 SER A N 1
ATOM 608 C CA . SER A 1 87 ? 3.564 -1.033 16.235 1.00 85.62 87 SER A CA 1
ATOM 609 C C . SER A 1 87 ? 3.400 -2.223 15.294 1.00 85.62 87 SER A C 1
ATOM 611 O O . SER A 1 87 ? 4.249 -2.462 14.434 1.00 85.62 87 SER A O 1
ATOM 613 N N . ASP A 1 88 ? 2.281 -2.928 15.424 1.00 86.94 88 ASP A N 1
ATOM 614 C CA . ASP A 1 88 ? 1.984 -4.145 14.674 1.00 86.94 88 ASP A CA 1
ATOM 615 C C . ASP A 1 88 ? 1.695 -3.785 13.220 1.00 86.94 88 ASP A C 1
ATOM 617 O O . ASP A 1 88 ? 2.199 -4.422 12.292 1.00 86.94 88 ASP A O 1
ATOM 621 N N . TRP A 1 89 ? 0.972 -2.678 13.022 1.00 85.31 89 TRP A N 1
ATOM 622 C CA . TRP A 1 89 ? 0.753 -2.082 11.714 1.00 85.31 89 TRP A CA 1
ATOM 623 C C . TRP A 1 89 ? 2.064 -1.725 11.012 1.00 85.31 89 TRP A C 1
ATOM 625 O O . TRP A 1 89 ? 2.247 -2.048 9.835 1.00 85.31 89 TRP A O 1
ATOM 635 N N . LEU A 1 90 ? 2.993 -1.080 11.724 1.00 85.75 90 LEU A N 1
ATOM 636 C CA . LEU A 1 90 ? 4.292 -0.700 11.183 1.00 85.75 90 LEU A CA 1
ATOM 637 C C . LEU A 1 90 ? 5.112 -1.932 10.800 1.00 85.75 90 LEU A C 1
ATOM 639 O O . LEU A 1 90 ? 5.655 -1.973 9.698 1.00 85.75 90 LEU A O 1
ATOM 643 N N . ALA A 1 91 ? 5.188 -2.934 11.678 1.00 87.19 91 ALA A N 1
ATOM 644 C CA . ALA A 1 91 ? 5.955 -4.153 11.445 1.00 87.19 91 ALA A CA 1
ATOM 645 C C . ALA A 1 91 ? 5.406 -4.956 10.253 1.00 87.19 91 ALA A C 1
ATOM 647 O O . ALA A 1 91 ? 6.164 -5.341 9.354 1.00 87.19 91 ALA A O 1
ATOM 648 N N . ALA A 1 92 ? 4.085 -5.143 10.191 1.00 87.12 92 ALA A N 1
ATOM 649 C CA . ALA A 1 92 ? 3.429 -5.826 9.081 1.00 87.12 92 ALA A CA 1
ATOM 650 C C . ALA A 1 92 ? 3.597 -5.046 7.766 1.00 87.12 92 ALA A C 1
ATOM 652 O O . ALA A 1 92 ? 3.982 -5.616 6.741 1.00 87.12 92 ALA A O 1
ATOM 653 N N . SER A 1 93 ? 3.411 -3.723 7.802 1.00 83.88 93 SER A N 1
ATOM 654 C CA . SER A 1 93 ? 3.593 -2.847 6.639 1.00 83.88 93 SER A CA 1
ATOM 655 C C . SER A 1 93 ? 5.039 -2.826 6.147 1.00 83.88 93 SER A C 1
ATOM 657 O O . SER A 1 93 ? 5.280 -2.879 4.939 1.00 83.88 93 SER A O 1
ATOM 659 N N . ALA A 1 94 ? 6.010 -2.771 7.060 1.00 83.50 94 ALA A N 1
ATOM 660 C CA . ALA A 1 94 ? 7.434 -2.795 6.744 1.00 83.50 94 ALA A CA 1
ATOM 661 C C . ALA A 1 94 ? 7.835 -4.126 6.111 1.00 83.50 94 ALA A C 1
ATOM 663 O O . ALA A 1 94 ? 8.556 -4.131 5.116 1.00 83.50 94 ALA A O 1
ATOM 664 N N . THR A 1 95 ? 7.309 -5.243 6.608 1.00 84.50 95 THR A N 1
ATOM 665 C CA . THR A 1 95 ? 7.556 -6.566 6.024 1.00 84.50 95 THR A CA 1
ATOM 666 C C . THR A 1 95 ? 6.939 -6.680 4.630 1.00 84.50 95 THR A C 1
ATOM 668 O O . THR A 1 95 ? 7.635 -6.998 3.661 1.00 84.50 95 THR A O 1
ATOM 671 N N . ALA A 1 96 ? 5.651 -6.353 4.495 1.00 81.38 96 ALA A N 1
ATOM 672 C CA . ALA A 1 96 ? 4.909 -6.484 3.241 1.00 81.38 96 ALA A CA 1
ATOM 673 C C . ALA A 1 96 ? 5.431 -5.548 2.138 1.00 81.38 96 ALA A C 1
ATOM 675 O O . ALA A 1 96 ? 5.507 -5.929 0.968 1.00 81.38 96 ALA A O 1
ATOM 676 N N . ARG A 1 97 ? 5.822 -4.317 2.488 1.00 76.69 97 ARG A N 1
ATOM 677 C CA . ARG A 1 97 ? 6.303 -3.321 1.515 1.00 76.69 97 ARG A CA 1
ATOM 678 C C . ARG A 1 97 ? 7.810 -3.316 1.353 1.00 76.69 97 ARG A C 1
ATOM 680 O O . ARG A 1 97 ? 8.282 -3.075 0.243 1.00 76.69 97 ARG A O 1
ATOM 687 N N . GLY A 1 98 ? 8.559 -3.577 2.417 1.00 75.56 98 GLY A N 1
ATOM 688 C CA . GLY A 1 98 ? 10.019 -3.629 2.402 1.00 75.56 98 GLY A CA 1
ATOM 689 C C . GLY A 1 98 ? 10.520 -4.760 1.519 1.00 75.56 98 GLY A C 1
ATOM 690 O O . GLY A 1 98 ? 11.281 -4.497 0.588 1.00 75.56 98 GLY A O 1
ATOM 691 N N . SER A 1 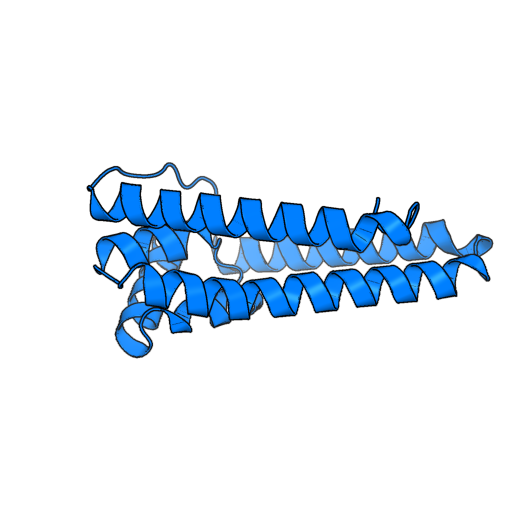99 ? 10.008 -5.979 1.725 1.00 76.38 99 SER A N 1
ATOM 692 C CA . SER A 1 99 ? 10.319 -7.132 0.867 1.00 76.38 99 SER A CA 1
ATOM 693 C C . SER A 1 99 ? 10.044 -6.815 -0.604 1.00 76.38 99 SER A C 1
ATOM 695 O O . SER A 1 99 ? 10.924 -6.942 -1.447 1.00 76.38 99 SER A O 1
ATOM 697 N N . ARG A 1 100 ? 8.862 -6.274 -0.909 1.00 73.44 100 ARG A N 1
ATOM 698 C CA . ARG A 1 100 ? 8.434 -5.984 -2.280 1.00 73.44 100 ARG A CA 1
ATOM 699 C C . ARG A 1 100 ? 9.242 -4.869 -2.944 1.00 73.44 100 ARG A C 1
ATOM 701 O O . ARG A 1 100 ? 9.639 -5.008 -4.099 1.00 73.44 100 ARG A O 1
ATOM 708 N N . THR A 1 101 ? 9.512 -3.780 -2.225 1.00 74.38 101 THR A N 1
ATOM 709 C CA . THR A 1 101 ? 10.321 -2.657 -2.731 1.00 74.38 101 THR A CA 1
ATOM 710 C C . THR A 1 101 ? 11.745 -3.120 -3.025 1.00 74.38 101 THR A C 1
ATOM 712 O O . THR A 1 101 ? 12.299 -2.776 -4.068 1.00 74.38 101 THR A O 1
ATOM 715 N N . LEU A 1 102 ? 12.312 -3.957 -2.150 1.00 73.44 102 LEU A N 1
ATOM 716 C CA . LEU A 1 102 ? 13.632 -4.549 -2.346 1.00 73.44 102 LEU A CA 1
ATOM 717 C C . LEU A 1 102 ? 13.642 -5.521 -3.528 1.00 73.44 102 LEU A C 1
ATOM 719 O O . LEU A 1 102 ? 14.482 -5.370 -4.409 1.00 73.44 102 LEU A O 1
ATOM 723 N N . THR A 1 103 ? 12.698 -6.462 -3.614 1.00 78.94 103 THR A N 1
ATOM 724 C CA . THR A 1 103 ? 12.636 -7.437 -4.714 1.00 78.94 103 THR A CA 1
ATOM 725 C C . THR A 1 103 ? 12.435 -6.757 -6.067 1.00 78.94 103 THR A C 1
ATOM 727 O O . THR A 1 103 ? 13.154 -7.064 -7.016 1.00 78.94 103 THR A O 1
ATOM 730 N N . VAL A 1 104 ? 11.512 -5.794 -6.171 1.00 79.50 104 VAL A N 1
ATOM 731 C CA . VAL A 1 104 ? 11.285 -5.042 -7.418 1.00 79.50 104 VAL A CA 1
ATOM 732 C C . VAL A 1 104 ? 12.494 -4.168 -7.749 1.00 79.50 104 VAL A C 1
ATOM 734 O O . VAL A 1 104 ? 12.929 -4.133 -8.900 1.00 79.50 104 VAL A O 1
ATOM 737 N N . GLY A 1 105 ? 13.075 -3.494 -6.754 1.00 72.31 105 GLY A N 1
ATOM 738 C CA . GLY A 1 105 ? 14.273 -2.677 -6.928 1.00 72.31 105 GLY A CA 1
ATOM 739 C C . GLY A 1 105 ? 15.465 -3.491 -7.438 1.00 72.31 105 GLY A C 1
ATOM 740 O O . GLY A 1 105 ? 16.102 -3.095 -8.415 1.00 72.31 105 GLY A O 1
ATOM 741 N N . LEU A 1 106 ? 15.727 -4.651 -6.832 1.00 76.81 106 LEU A N 1
ATOM 742 C CA . LEU A 1 106 ? 16.785 -5.580 -7.236 1.00 76.81 106 LEU A CA 1
ATOM 743 C C . LEU A 1 106 ? 16.501 -6.204 -8.605 1.00 76.81 106 LEU A C 1
ATOM 745 O O . LEU A 1 106 ? 17.398 -6.249 -9.444 1.00 76.81 106 LEU A O 1
ATOM 749 N N . GLY A 1 107 ? 15.258 -6.615 -8.868 1.00 79.19 107 GLY A N 1
ATOM 750 C CA . GLY A 1 107 ? 14.846 -7.169 -10.157 1.00 79.19 107 GLY A CA 1
ATOM 751 C C . GLY A 1 107 ? 15.038 -6.174 -11.301 1.00 79.19 107 GLY A C 1
ATOM 752 O O . GLY A 1 107 ? 15.648 -6.502 -12.318 1.00 79.19 107 GLY A O 1
ATOM 753 N N . LEU A 1 108 ? 14.610 -4.922 -11.115 1.00 76.00 108 LEU A N 1
ATOM 754 C CA . LEU A 1 108 ? 14.813 -3.857 -12.101 1.00 76.00 108 LEU A CA 1
ATOM 755 C C . LEU A 1 108 ? 16.287 -3.459 -12.242 1.00 76.00 108 LEU A C 1
ATOM 757 O O . LEU A 1 108 ? 16.724 -3.141 -13.349 1.00 76.00 108 LEU A O 1
ATOM 761 N N . ALA A 1 109 ? 17.067 -3.479 -11.157 1.00 71.88 109 ALA A N 1
ATOM 762 C CA . ALA A 1 109 ? 18.504 -3.218 -11.210 1.00 71.88 109 ALA A CA 1
ATOM 763 C C . ALA A 1 109 ? 19.251 -4.314 -11.990 1.00 71.88 109 ALA A C 1
ATOM 765 O O . ALA A 1 109 ? 20.055 -3.994 -12.868 1.00 71.88 109 ALA A O 1
ATOM 766 N N . GLY A 1 110 ? 18.941 -5.588 -11.730 1.00 76.69 110 GLY A N 1
ATOM 767 C CA . GLY A 1 110 ? 19.487 -6.735 -12.459 1.00 76.69 110 GLY A CA 1
ATOM 768 C C . GLY A 1 110 ? 19.080 -6.727 -13.932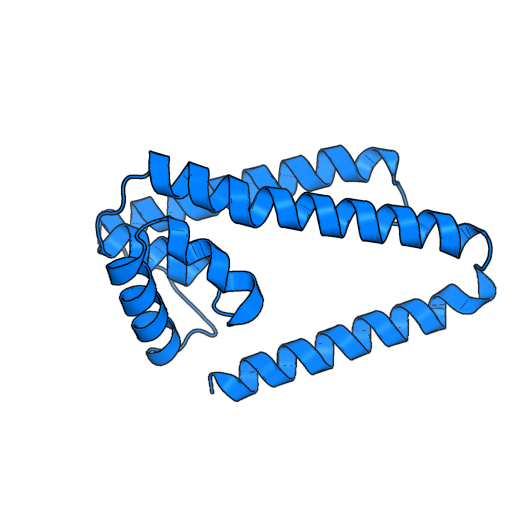 1.00 76.69 110 GLY A C 1
ATOM 769 O O . GLY A 1 110 ? 19.935 -6.839 -14.811 1.00 76.69 110 GLY A O 1
ATOM 770 N N . PHE A 1 111 ? 17.798 -6.476 -14.218 1.00 74.94 111 PHE A N 1
ATOM 771 C CA . PHE A 1 111 ? 17.302 -6.313 -15.586 1.00 74.94 111 PHE A CA 1
ATOM 772 C C . PHE A 1 111 ? 18.005 -5.161 -16.312 1.00 74.94 111 PHE A C 1
ATOM 774 O O . PHE A 1 111 ? 18.437 -5.309 -17.454 1.00 74.94 111 PHE A O 1
ATOM 781 N N . GLY A 1 112 ? 18.190 -4.024 -15.635 1.00 69.25 112 GLY A N 1
ATOM 782 C CA . GLY A 1 112 ? 18.937 -2.886 -16.158 1.00 69.25 112 GLY A CA 1
ATOM 783 C C . GLY A 1 112 ? 20.399 -3.220 -16.460 1.00 69.25 112 GLY A C 1
ATOM 784 O O . GLY A 1 112 ? 20.930 -2.763 -17.471 1.00 69.25 112 GLY A O 1
ATOM 785 N N . LEU A 1 113 ? 21.050 -4.041 -15.630 1.00 73.38 113 LEU A N 1
ATOM 786 C CA . LEU A 1 113 ? 22.422 -4.497 -15.856 1.00 73.38 113 LEU A CA 1
ATOM 787 C C . LEU A 1 113 ? 22.518 -5.435 -17.070 1.00 73.38 113 LEU A C 1
ATOM 789 O O . LEU A 1 113 ? 23.415 -5.271 -17.894 1.00 73.38 113 LEU A O 1
ATOM 793 N N . LEU A 1 114 ? 21.561 -6.351 -17.231 1.00 73.12 114 LEU A N 1
ATOM 794 C CA . LEU A 1 114 ? 21.489 -7.276 -18.367 1.00 73.12 114 LEU A CA 1
ATOM 795 C C . LEU A 1 114 ? 21.188 -6.541 -19.687 1.00 73.12 114 LEU A C 1
ATOM 797 O O . LEU A 1 114 ? 21.848 -6.753 -20.706 1.00 73.12 114 LEU A O 1
ATOM 801 N N . MET A 1 115 ? 20.243 -5.597 -19.660 1.00 67.94 115 MET A N 1
ATOM 802 C CA . MET A 1 115 ? 19.862 -4.786 -20.821 1.00 67.94 115 MET A CA 1
ATOM 803 C C . MET A 1 115 ? 20.932 -3.774 -21.247 1.00 67.94 115 MET A C 1
ATOM 805 O O . MET A 1 115 ? 20.928 -3.355 -22.407 1.00 67.94 115 MET A O 1
ATOM 809 N N . ARG A 1 116 ? 21.907 -3.423 -20.389 1.00 67.81 116 ARG A N 1
ATOM 810 C CA . ARG A 1 116 ? 23.067 -2.602 -20.803 1.00 67.81 116 ARG A CA 1
ATOM 811 C C . ARG A 1 116 ? 23.852 -3.240 -21.948 1.00 67.81 116 ARG A C 1
ATOM 813 O O . ARG A 1 116 ? 24.418 -2.496 -22.745 1.00 67.81 116 ARG A O 1
ATOM 820 N N . ARG A 1 117 ? 23.861 -4.575 -22.050 1.00 67.75 117 ARG A N 1
ATOM 821 C CA . ARG A 1 117 ? 24.514 -5.322 -23.137 1.00 67.75 117 ARG A CA 1
ATOM 822 C C . ARG A 1 117 ? 23.649 -5.417 -24.403 1.00 67.75 117 ARG A C 1
ATOM 824 O O . ARG A 1 117 ? 24.183 -5.574 -25.493 1.00 67.75 117 ARG A O 1
ATOM 831 N N . HIS A 1 118 ? 22.335 -5.218 -24.279 1.00 70.31 118 HIS A N 1
ATOM 832 C CA . HIS A 1 118 ? 21.345 -5.332 -25.359 1.00 70.31 118 HIS A CA 1
ATOM 833 C C . HIS A 1 118 ? 20.589 -4.015 -25.609 1.00 70.31 118 HIS A C 1
ATOM 835 O O . HIS A 1 118 ? 19.377 -4.011 -25.834 1.00 70.31 118 HIS A O 1
ATOM 841 N N . ARG A 1 119 ? 21.303 -2.877 -25.612 1.00 65.50 119 ARG A N 1
ATOM 842 C CA . ARG A 1 119 ? 20.705 -1.529 -25.746 1.00 65.50 119 ARG A CA 1
ATOM 843 C C . ARG A 1 119 ? 19.773 -1.361 -26.952 1.00 65.50 119 ARG A C 1
ATOM 845 O O . ARG A 1 119 ? 18.843 -0.565 -26.884 1.00 65.50 119 ARG A O 1
ATOM 852 N N . ARG A 1 120 ? 19.978 -2.130 -28.028 1.00 70.56 120 ARG A N 1
ATOM 853 C CA . ARG A 1 120 ? 19.135 -2.110 -29.238 1.00 70.56 120 ARG A CA 1
ATOM 854 C C . ARG A 1 120 ? 17.693 -2.593 -28.999 1.00 70.56 120 ARG A C 1
ATOM 856 O O . ARG A 1 120 ? 16.811 -2.238 -29.769 1.00 70.56 120 ARG A O 1
ATOM 863 N N . HIS A 1 121 ? 17.428 -3.351 -27.931 1.00 70.12 121 HIS A N 1
ATOM 864 C CA . HIS A 1 121 ? 16.087 -3.860 -27.593 1.00 70.12 121 HIS A CA 1
ATOM 865 C C . HIS A 1 121 ? 15.410 -3.112 -26.438 1.00 70.12 121 HIS A C 1
ATOM 867 O O . HIS A 1 121 ? 14.286 -3.447 -26.064 1.00 70.12 121 HIS A O 1
ATOM 873 N N . TYR A 1 122 ? 16.054 -2.067 -25.912 1.00 67.75 122 TYR A N 1
ATOM 874 C CA . TYR A 1 122 ? 15.559 -1.300 -24.770 1.00 67.75 122 TYR A CA 1
ATOM 875 C C . TYR A 1 122 ? 14.147 -0.735 -24.999 1.00 67.75 122 TYR A C 1
ATOM 877 O O . TYR A 1 122 ? 13.288 -0.858 -24.129 1.00 67.75 122 TYR A O 1
ATOM 885 N N . GLY A 1 123 ? 13.876 -0.193 -26.194 1.00 72.38 123 GLY A N 1
ATOM 886 C CA . GLY A 1 123 ? 12.557 0.350 -26.539 1.00 72.38 123 GLY A CA 1
ATOM 887 C C . GLY A 1 123 ? 11.441 -0.701 -26.515 1.00 72.38 123 GLY A C 1
ATOM 888 O O . GLY A 1 123 ? 10.367 -0.443 -25.980 1.00 72.38 123 GLY A O 1
ATOM 889 N N . ARG A 1 124 ? 11.712 -1.918 -27.010 1.00 76.69 124 ARG A N 1
ATOM 890 C CA . ARG A 1 124 ? 10.744 -3.031 -26.970 1.00 76.69 124 ARG A CA 1
ATOM 891 C C . ARG A 1 124 ? 10.494 -3.504 -25.540 1.00 76.69 124 ARG A C 1
ATOM 893 O O . ARG A 1 124 ? 9.348 -3.729 -25.170 1.00 76.69 124 ARG A O 1
ATOM 900 N N . GLY A 1 125 ? 11.548 -3.602 -24.727 1.00 70.44 125 GLY A N 1
ATOM 901 C CA . GLY A 1 125 ? 11.422 -3.951 -23.310 1.00 70.44 125 GLY A CA 1
ATOM 902 C C . GLY A 1 125 ? 10.585 -2.934 -22.530 1.00 70.44 125 GLY A C 1
ATOM 903 O O . GLY A 1 125 ? 9.730 -3.320 -21.738 1.00 70.44 125 GLY A O 1
ATOM 904 N N . LEU A 1 126 ? 10.774 -1.639 -22.801 1.00 76.31 126 LEU A N 1
ATOM 905 C CA . LEU A 1 126 ? 9.988 -0.579 -22.171 1.00 76.31 126 LEU A CA 1
ATOM 906 C C . LEU A 1 126 ? 8.512 -0.628 -22.595 1.00 76.31 126 LEU A C 1
ATOM 908 O O . LEU A 1 126 ? 7.636 -0.498 -21.743 1.00 76.31 126 LEU A O 1
ATOM 912 N N . ALA A 1 127 ? 8.239 -0.864 -23.882 1.00 81.12 127 ALA A N 1
ATOM 913 C CA . ALA A 1 127 ? 6.878 -0.989 -24.398 1.00 81.12 127 ALA A CA 1
ATOM 914 C C . ALA A 1 127 ? 6.140 -2.198 -23.800 1.00 81.12 127 ALA A C 1
ATOM 916 O O . ALA A 1 127 ? 4.990 -2.066 -23.389 1.00 81.12 127 ALA A O 1
ATOM 917 N N . LEU A 1 128 ? 6.805 -3.353 -23.684 1.00 80.38 128 LEU A N 1
ATOM 918 C CA . LEU A 1 128 ? 6.225 -4.549 -23.066 1.00 80.38 128 LEU A CA 1
ATOM 919 C C . LEU A 1 128 ? 5.928 -4.341 -21.577 1.00 80.38 128 LEU A C 1
ATOM 921 O O . LEU A 1 128 ? 4.848 -4.699 -21.115 1.00 80.38 128 LEU A O 1
ATOM 925 N N . LEU A 1 129 ? 6.850 -3.725 -20.831 1.00 78.00 129 LEU A N 1
ATOM 926 C CA . LEU A 1 129 ? 6.640 -3.420 -19.412 1.00 78.00 129 LEU A CA 1
ATOM 927 C C . LEU A 1 129 ? 5.501 -2.415 -19.205 1.00 78.00 129 LEU A C 1
ATOM 929 O O . LEU A 1 129 ? 4.643 -2.630 -18.350 1.00 78.00 129 LEU A O 1
ATOM 933 N N . GLY A 1 130 ? 5.471 -1.338 -19.993 1.00 79.88 130 GLY A N 1
ATOM 934 C CA . GLY A 1 130 ? 4.405 -0.336 -19.932 1.00 79.88 130 GLY A CA 1
ATOM 935 C C . GLY A 1 130 ? 3.042 -0.907 -20.324 1.00 79.88 130 GLY A C 1
ATOM 936 O O . GLY A 1 130 ? 2.057 -0.679 -19.626 1.00 79.88 130 GLY A O 1
ATOM 937 N N . GLY A 1 131 ? 2.995 -1.707 -21.393 1.00 83.12 131 GLY A N 1
ATOM 938 C CA . GLY A 1 131 ? 1.783 -2.395 -21.837 1.00 83.12 131 GLY A CA 1
ATOM 939 C C . GLY A 1 131 ? 1.269 -3.391 -20.799 1.00 83.12 131 GLY A C 1
ATOM 940 O O . GLY A 1 131 ? 0.094 -3.352 -20.445 1.00 83.12 131 GLY A O 1
ATOM 941 N N . GLY A 1 132 ? 2.152 -4.223 -20.240 1.00 81.19 132 GLY A N 1
ATOM 942 C CA . GLY A 1 132 ? 1.800 -5.158 -19.170 1.00 81.19 132 GLY A CA 1
ATOM 943 C C . GLY A 1 132 ? 1.262 -4.450 -17.925 1.00 81.19 132 GLY A C 1
ATOM 944 O O . GLY A 1 132 ? 0.259 -4.880 -17.357 1.00 81.19 132 GLY A O 1
ATOM 945 N N . PHE A 1 133 ? 1.868 -3.321 -17.544 1.00 80.94 133 PHE A N 1
ATOM 946 C CA . PHE A 1 133 ? 1.365 -2.482 -16.458 1.00 80.94 133 PHE A CA 1
ATOM 947 C C . PHE A 1 133 ? -0.039 -1.938 -16.752 1.00 80.94 133 PHE A C 1
ATOM 949 O O . PHE A 1 133 ? -0.925 -2.068 -15.911 1.00 80.94 133 PHE A O 1
ATOM 956 N N . ALA A 1 134 ? -0.265 -1.371 -17.941 1.00 83.25 134 ALA A N 1
ATOM 957 C CA . ALA A 1 134 ? -1.564 -0.823 -18.327 1.00 83.25 134 ALA A CA 1
ATOM 958 C C . ALA A 1 134 ? -2.667 -1.894 -18.342 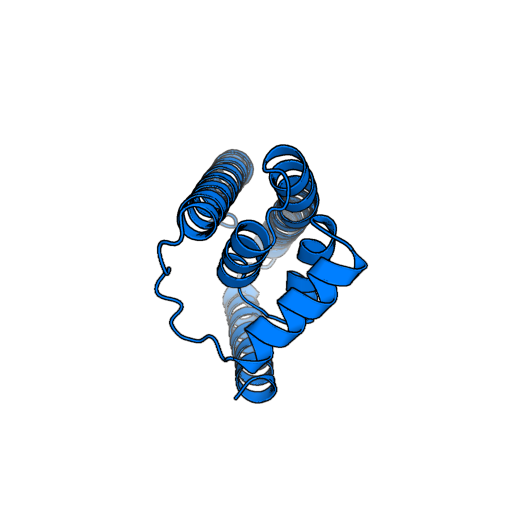1.00 83.25 134 ALA A C 1
ATOM 960 O O . ALA A 1 134 ? -3.764 -1.655 -17.833 1.00 83.25 134 ALA A O 1
ATOM 961 N N . VAL A 1 135 ? -2.372 -3.087 -18.868 1.00 85.25 135 VAL A N 1
ATOM 962 C CA . VAL A 1 135 ? -3.310 -4.218 -18.875 1.00 85.25 135 VAL A CA 1
ATOM 963 C C . VAL A 1 135 ? -3.616 -4.675 -17.451 1.00 85.25 135 VAL A C 1
ATOM 965 O O . VAL A 1 135 ? -4.785 -4.748 -17.078 1.00 85.25 135 VAL A O 1
ATOM 968 N N . GLY A 1 136 ? -2.588 -4.920 -16.631 1.00 79.94 136 GLY A N 1
ATOM 969 C CA . GLY A 1 136 ? -2.770 -5.346 -15.242 1.00 79.94 136 GLY A CA 1
ATOM 970 C C . GLY A 1 136 ? -3.565 -4.331 -14.420 1.00 79.94 136 GLY A C 1
ATOM 971 O O . GLY A 1 136 ? -4.511 -4.698 -13.728 1.00 79.94 136 GLY A O 1
ATOM 972 N N . PHE A 1 137 ? -3.247 -3.042 -14.557 1.00 80.19 137 PHE A N 1
ATOM 973 C CA . PHE A 1 137 ? -3.986 -1.967 -13.899 1.00 80.19 137 PHE A CA 1
ATOM 974 C C . PHE A 1 137 ? -5.453 -1.923 -14.347 1.00 80.19 137 PHE A C 1
ATOM 976 O O . PHE A 1 137 ? -6.348 -1.824 -13.511 1.00 80.19 137 PHE A O 1
ATO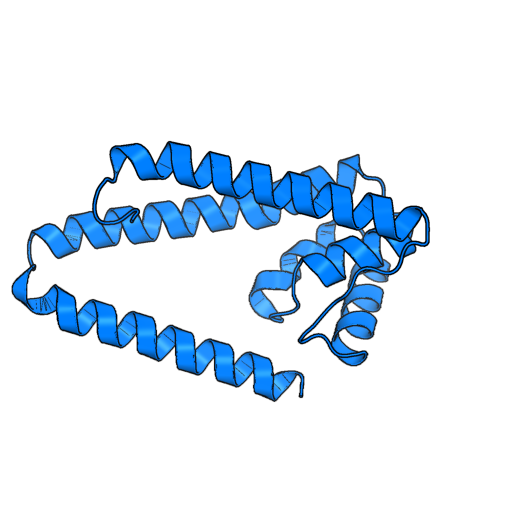M 983 N N . SER A 1 138 ? -5.717 -2.074 -15.648 1.00 80.31 138 SER A N 1
ATOM 984 C CA . SER A 1 138 ? -7.082 -2.079 -16.192 1.00 80.31 138 SER A CA 1
ATOM 985 C C . SER A 1 138 ? -7.914 -3.260 -15.687 1.00 80.31 138 SER A C 1
ATOM 987 O O . SER A 1 138 ? -9.100 -3.096 -15.412 1.00 80.31 138 SER A O 1
ATOM 989 N N . LEU A 1 139 ? -7.306 -4.443 -15.544 1.00 84.19 139 LEU A N 1
ATOM 990 C CA . LEU A 1 139 ? -7.972 -5.623 -14.986 1.00 84.19 139 LEU A CA 1
ATOM 991 C C . LEU A 1 139 ? -8.344 -5.421 -13.515 1.00 84.19 139 LEU A C 1
ATOM 993 O O . LEU A 1 139 ? -9.459 -5.754 -13.126 1.00 84.19 139 LEU A O 1
ATOM 997 N N . ILE A 1 140 ? -7.451 -4.822 -12.721 1.00 81.38 140 ILE A N 1
ATOM 998 C CA . ILE A 1 140 ? -7.728 -4.501 -11.313 1.00 81.38 140 ILE A CA 1
ATOM 999 C C . ILE A 1 140 ? -8.873 -3.493 -11.217 1.00 81.38 140 ILE A C 1
ATOM 1001 O O . ILE A 1 140 ? -9.824 -3.727 -10.480 1.00 81.38 140 ILE A O 1
ATOM 1005 N N . VAL A 1 141 ? -8.821 -2.398 -11.984 1.00 79.19 141 VAL A N 1
ATOM 1006 C CA . VAL A 1 141 ? -9.895 -1.391 -11.983 1.00 79.19 141 VAL A CA 1
ATOM 1007 C C . VAL A 1 141 ? -11.232 -2.032 -12.354 1.00 79.19 141 VAL A C 1
ATOM 1009 O O . VAL A 1 141 ? -12.216 -1.811 -11.656 1.00 79.19 141 VAL A O 1
ATOM 1012 N N . ARG A 1 142 ? -11.264 -2.884 -13.386 1.00 80.38 142 ARG A N 1
ATOM 1013 C CA . ARG A 1 142 ? -12.472 -3.622 -13.787 1.00 80.38 142 ARG A CA 1
ATOM 1014 C C . ARG A 1 142 ? -12.976 -4.608 -12.736 1.00 80.38 142 ARG A C 1
ATOM 1016 O O . ARG A 1 142 ? -14.178 -4.794 -12.648 1.00 80.38 142 ARG A O 1
ATOM 1023 N N . GLY A 1 143 ? -12.093 -5.240 -11.966 1.00 79.88 143 GLY A N 1
ATOM 1024 C CA . GLY A 1 143 ? -12.489 -6.182 -10.914 1.00 79.88 143 GLY A CA 1
ATOM 1025 C C . GLY A 1 143 ? -13.185 -5.520 -9.721 1.00 79.88 143 GLY A C 1
ATOM 1026 O O . GLY A 1 143 ? -13.909 -6.191 -8.987 1.00 79.88 143 GLY A O 1
ATOM 1027 N N . TRP A 1 144 ? -12.977 -4.214 -9.538 1.00 79.12 144 TRP A N 1
ATOM 1028 C CA . TRP A 1 144 ? -13.515 -3.444 -8.415 1.00 79.12 144 TRP A CA 1
ATOM 1029 C C . TRP A 1 144 ? -14.501 -2.337 -8.802 1.00 79.12 144 TRP A C 1
ATOM 1031 O O . TRP A 1 144 ? -15.002 -1.665 -7.896 1.00 79.12 144 TRP A O 1
ATOM 1041 N N . SER A 1 145 ? -14.734 -2.138 -10.104 1.00 68.75 145 SER A N 1
ATOM 1042 C CA . SER A 1 145 ? -15.805 -1.286 -10.649 1.00 68.75 145 SER A CA 1
ATOM 1043 C C . SER A 1 145 ? -17.136 -2.023 -10.590 1.00 68.75 145 SER A C 1
ATOM 1045 O O . SER A 1 145 ? -18.147 -1.346 -10.317 1.00 68.75 145 SER A O 1
#

Solvent-accessible surface area (backbone atoms only — not comparable to full-atom values): 7964 Å² total; per-residue (Å²): 109,46,63,80,42,57,85,50,36,58,60,53,50,51,51,51,50,52,52,53,50,52,54,39,51,51,36,18,54,38,22,55,70,70,46,86,74,92,59,86,97,65,46,73,67,56,53,52,50,46,50,53,41,33,74,77,49,44,46,57,36,63,60,48,37,84,78,72,61,50,59,66,68,55,51,23,28,51,36,14,64,68,64,54,56,68,69,51,38,47,53,34,47,46,52,50,47,48,53,49,52,49,52,51,51,50,50,48,36,51,50,34,60,59,40,67,79,44,61,90,50,47,68,59,54,51,51,52,54,53,48,51,48,53,52,54,53,50,52,47,53,62,75,67,108

Secondary structure (DSSP, 8-state):
-TTT-HHHHHHHHHHHHHHHHHHHHHHHHHHHTTPPPP-TT--HHHHHHHHHHHHHHGGGGGGGHHHH---HHHHHHHHHHTT--HHHHHHHHHHHHHHHHHHHHHHHHHHHHHHTT-GGGHHHHHHHHHHHHHHHHHHHHHHH-